Protein AF-A0A3D9AG77-F1 (afdb_monomer_lite)

Structure (mmCIF, N/CA/C/O backbone):
data_AF-A0A3D9AG77-F1
#
_entry.id   AF-A0A3D9AG77-F1
#
loop_
_atom_site.group_PDB
_atom_site.id
_atom_site.type_symbol
_atom_site.label_atom_id
_atom_site.label_alt_id
_atom_site.label_comp_id
_atom_site.label_asym_id
_atom_site.label_entity_id
_atom_site.label_seq_id
_atom_site.pdbx_PDB_ins_code
_atom_site.Cartn_x
_atom_site.Cartn_y
_atom_site.Cartn_z
_atom_site.occupancy
_atom_site.B_iso_or_equiv
_atom_site.auth_seq_id
_atom_site.auth_comp_id
_atom_site.auth_asym_id
_atom_site.auth_atom_id
_atom_site.pdbx_PDB_model_num
ATOM 1 N N . MET A 1 1 ? 15.780 1.663 -30.203 1.00 73.12 1 MET A N 1
ATOM 2 C CA . MET A 1 1 ? 15.214 2.857 -29.530 1.00 73.12 1 MET A CA 1
ATOM 3 C C . MET A 1 1 ? 15.333 2.741 -28.013 1.00 73.12 1 MET A C 1
ATOM 5 O O . MET A 1 1 ? 15.941 3.625 -27.434 1.00 73.12 1 MET A O 1
ATOM 9 N N . ILE A 1 2 ? 14.890 1.630 -27.404 1.00 80.00 2 ILE A N 1
ATOM 10 C CA . ILE A 1 2 ? 14.996 1.347 -25.954 1.00 80.00 2 ILE A CA 1
ATOM 11 C C . ILE A 1 2 ? 16.405 1.563 -25.381 1.00 80.00 2 ILE A C 1
ATOM 13 O O . ILE A 1 2 ? 16.544 2.285 -24.406 1.00 80.00 2 ILE A O 1
ATOM 17 N N . GLY A 1 3 ? 17.458 1.076 -26.048 1.00 83.81 3 GLY A N 1
ATOM 18 C CA . GLY A 1 3 ? 18.828 1.281 -25.558 1.00 83.81 3 GLY A CA 1
ATOM 19 C C . GLY A 1 3 ? 19.257 2.752 -25.415 1.00 83.81 3 GLY A C 1
ATOM 20 O O . GLY A 1 3 ? 20.146 3.046 -24.629 1.00 83.81 3 GLY A O 1
ATOM 21 N N . LYS A 1 4 ? 18.626 3.697 -26.134 1.00 87.19 4 LYS A N 1
ATOM 22 C CA . LYS A 1 4 ? 18.870 5.138 -25.921 1.00 87.19 4 LYS A CA 1
ATOM 23 C C . LYS A 1 4 ? 18.224 5.640 -24.624 1.00 87.19 4 LYS A C 1
ATOM 25 O O . LYS A 1 4 ? 18.772 6.535 -23.995 1.00 87.19 4 LYS A O 1
ATOM 30 N N . TYR A 1 5 ? 17.087 5.063 -24.228 1.00 88.44 5 TYR A N 1
ATOM 31 C CA . TYR A 1 5 ? 16.421 5.369 -22.959 1.00 88.44 5 TYR A CA 1
ATOM 32 C C . TYR A 1 5 ? 17.232 4.839 -21.776 1.00 88.44 5 TYR A C 1
ATOM 34 O O . TYR A 1 5 ? 17.466 5.571 -20.824 1.00 88.44 5 TYR A O 1
ATOM 42 N N . GLU A 1 6 ? 17.743 3.611 -21.878 1.00 81.50 6 GLU A N 1
ATOM 43 C CA . GLU A 1 6 ? 18.565 2.990 -20.828 1.00 81.50 6 GLU A CA 1
ATOM 44 C C . GLU A 1 6 ? 19.874 3.752 -20.568 1.00 81.50 6 GLU A C 1
ATOM 46 O O . GLU A 1 6 ? 20.354 3.789 -19.440 1.00 81.50 6 GLU A O 1
ATOM 51 N N . ARG A 1 7 ? 20.438 4.397 -21.599 1.00 87.69 7 ARG A N 1
ATOM 52 C CA . ARG A 1 7 ? 21.655 5.223 -21.491 1.00 87.69 7 ARG A CA 1
ATOM 53 C C . ARG A 1 7 ? 21.391 6.701 -21.187 1.00 87.69 7 ARG A C 1
ATOM 55 O O . ARG A 1 7 ? 22.334 7.484 -21.158 1.00 87.69 7 ARG A O 1
ATOM 62 N N . GLY A 1 8 ? 20.130 7.106 -21.013 1.00 82.06 8 GLY A N 1
ATOM 63 C CA . GLY A 1 8 ? 19.762 8.508 -20.774 1.00 82.06 8 GLY A CA 1
ATOM 64 C C . GLY A 1 8 ? 19.989 9.446 -21.970 1.00 82.06 8 GLY A C 1
ATOM 65 O O . GLY A 1 8 ? 19.886 10.659 -21.829 1.00 82.06 8 GLY A O 1
ATOM 66 N N . GLU A 1 9 ? 20.264 8.906 -23.160 1.00 89.62 9 GLU A N 1
ATOM 67 C CA . GLU A 1 9 ? 20.450 9.672 -24.404 1.00 89.62 9 GLU A CA 1
ATOM 68 C C . GLU A 1 9 ? 19.119 10.202 -24.966 1.00 89.62 9 GLU A C 1
ATOM 70 O O . GLU A 1 9 ? 19.101 11.045 -25.862 1.00 89.62 9 GLU A O 1
ATOM 75 N N . ALA A 1 10 ? 17.994 9.668 -24.484 1.00 88.12 10 ALA A N 1
ATOM 76 C CA . ALA A 1 10 ? 16.652 10.113 -24.824 1.00 88.12 10 ALA A CA 1
ATOM 77 C C . ALA A 1 10 ? 15.694 9.877 -23.650 1.00 88.12 10 ALA A C 1
ATOM 79 O O . ALA A 1 10 ? 15.829 8.897 -22.920 1.00 88.12 10 ALA A O 1
ATOM 80 N N . ILE A 1 11 ? 14.685 10.739 -23.515 1.00 86.75 11 ILE A N 1
ATOM 81 C CA . ILE A 1 11 ? 13.620 10.597 -22.515 1.00 86.75 11 ILE A CA 1
ATOM 82 C C . ILE A 1 11 ? 12.393 9.994 -23.213 1.00 86.75 11 ILE A C 1
ATOM 84 O O . ILE A 1 11 ? 11.959 10.535 -24.238 1.00 86.75 11 ILE A O 1
ATOM 88 N N . PRO A 1 12 ? 11.831 8.872 -22.728 1.00 90.44 12 PRO A N 1
ATOM 89 C CA . PRO A 1 12 ? 10.611 8.326 -23.304 1.00 90.44 12 PRO A CA 1
ATOM 90 C C . PRO A 1 12 ? 9.435 9.284 -23.072 1.00 90.44 12 PRO A C 1
ATOM 92 O O . PRO A 1 12 ? 9.289 9.867 -22.000 1.00 90.44 12 PRO A O 1
ATOM 95 N N . SER A 1 13 ? 8.550 9.413 -24.062 1.00 92.50 13 SER A N 1
ATOM 96 C CA . SER A 1 13 ? 7.230 10.023 -23.840 1.00 92.50 13 SER A CA 1
ATOM 97 C C . SER A 1 13 ? 6.436 9.217 -22.807 1.00 92.50 13 SER A C 1
ATOM 99 O O . SER A 1 13 ? 6.643 8.005 -22.708 1.00 92.50 13 SER A O 1
ATOM 101 N N . VAL A 1 14 ? 5.461 9.838 -22.138 1.00 89.94 14 VAL A N 1
ATOM 102 C CA . VAL A 1 14 ? 4.588 9.162 -21.156 1.00 89.94 14 VAL A CA 1
ATOM 103 C C . VAL A 1 14 ? 3.931 7.903 -21.738 1.00 89.94 14 VAL A C 1
ATOM 105 O O . VAL A 1 14 ? 3.965 6.853 -21.104 1.00 89.94 14 VAL A O 1
ATOM 108 N N . ASP A 1 15 ? 3.422 7.957 -22.973 1.00 92.94 15 ASP A N 1
ATOM 109 C CA . ASP A 1 15 ? 2.810 6.793 -23.634 1.00 92.94 15 ASP A CA 1
ATOM 110 C C . ASP A 1 15 ? 3.804 5.656 -23.900 1.00 92.94 15 ASP A C 1
ATOM 112 O O . ASP A 1 15 ? 3.473 4.479 -23.758 1.00 92.94 15 ASP A O 1
ATOM 116 N N . ALA A 1 16 ? 5.036 5.994 -24.286 1.00 92.56 16 ALA A N 1
ATOM 117 C CA . ALA A 1 16 ? 6.095 5.009 -24.488 1.00 92.56 16 ALA A CA 1
ATOM 118 C C . ALA A 1 16 ? 6.511 4.365 -23.159 1.00 92.56 16 ALA A C 1
ATOM 120 O O . ALA A 1 16 ? 6.625 3.145 -23.087 1.00 92.56 16 ALA A O 1
ATOM 121 N N . ALA A 1 17 ? 6.675 5.168 -22.106 1.00 91.06 17 ALA A N 1
ATOM 122 C CA . ALA A 1 17 ? 6.990 4.677 -20.771 1.00 91.06 17 ALA A CA 1
ATOM 123 C C . ALA A 1 17 ? 5.872 3.772 -20.228 1.00 91.06 17 ALA A C 1
ATOM 125 O O . ALA A 1 17 ? 6.161 2.694 -19.720 1.00 91.06 17 ALA A O 1
ATOM 126 N N . LYS A 1 18 ? 4.598 4.134 -20.433 1.00 91.19 18 LYS A N 1
ATOM 127 C CA . LYS A 1 18 ? 3.447 3.294 -20.077 1.00 91.19 18 LYS A CA 1
ATOM 128 C C . LYS A 1 18 ? 3.476 1.939 -20.787 1.00 91.19 18 LYS A C 1
ATOM 130 O O . LYS A 1 18 ? 3.376 0.913 -20.130 1.00 91.19 18 LYS A O 1
ATOM 135 N N . LYS A 1 19 ? 3.693 1.921 -22.108 1.00 92.69 19 LYS A N 1
ATOM 136 C CA . LYS A 1 19 ? 3.800 0.668 -22.881 1.00 92.69 19 LYS A CA 1
ATOM 137 C C . LYS A 1 19 ? 4.953 -0.218 -22.408 1.00 92.69 19 LYS A C 1
ATOM 139 O O . LYS A 1 19 ? 4.821 -1.437 -22.421 1.00 92.69 19 LYS A O 1
ATOM 144 N N . ILE A 1 20 ? 6.074 0.384 -22.006 1.00 90.44 20 ILE A N 1
ATOM 145 C CA . ILE A 1 20 ? 7.209 -0.342 -21.423 1.00 90.44 20 ILE A CA 1
ATOM 146 C C . ILE A 1 20 ? 6.814 -0.938 -20.065 1.00 90.44 20 ILE A C 1
ATOM 148 O O . ILE A 1 20 ? 7.066 -2.115 -19.835 1.00 90.44 20 ILE A O 1
ATOM 152 N N . ALA A 1 21 ? 6.154 -0.164 -19.199 1.00 88.50 21 ALA A N 1
ATOM 153 C CA . ALA A 1 21 ? 5.697 -0.628 -17.887 1.00 88.50 21 ALA A CA 1
ATOM 154 C C . ALA A 1 21 ? 4.706 -1.797 -18.019 1.00 88.50 21 ALA A C 1
ATOM 156 O O . ALA A 1 21 ? 4.910 -2.846 -17.411 1.00 88.50 21 ALA A O 1
ATOM 157 N N . ASP A 1 22 ? 3.709 -1.659 -18.898 1.00 89.12 22 ASP A N 1
ATOM 158 C CA . ASP A 1 22 ? 2.716 -2.697 -19.185 1.00 89.12 22 ASP A CA 1
ATOM 159 C C . ASP A 1 22 ? 3.378 -3.982 -19.716 1.00 89.12 22 ASP A C 1
ATOM 161 O O . ASP A 1 22 ? 3.044 -5.082 -19.276 1.00 89.12 22 ASP A O 1
ATOM 165 N N . ALA A 1 23 ? 4.353 -3.856 -20.627 1.00 88.94 23 ALA A N 1
ATOM 166 C CA . ALA A 1 23 ? 5.085 -4.995 -21.185 1.00 88.94 23 ALA A CA 1
ATOM 167 C C . ALA A 1 23 ? 5.968 -5.712 -20.149 1.00 88.94 23 ALA A C 1
ATOM 169 O O . ALA A 1 23 ? 6.161 -6.924 -20.240 1.00 88.94 23 ALA A O 1
ATOM 170 N N . LEU A 1 24 ? 6.498 -4.974 -19.171 1.00 83.06 24 LEU A N 1
ATOM 171 C CA . LEU A 1 24 ? 7.311 -5.507 -18.076 1.00 83.06 24 LEU A CA 1
ATOM 172 C C . LEU A 1 24 ? 6.470 -5.945 -16.865 1.00 83.06 24 LEU A C 1
ATOM 174 O O . LEU A 1 24 ? 7.011 -6.539 -15.935 1.00 83.06 24 LEU A O 1
ATOM 178 N N . GLY A 1 25 ? 5.159 -5.675 -16.865 1.00 78.38 25 GLY A N 1
ATOM 179 C CA . GLY A 1 25 ? 4.264 -5.976 -15.746 1.00 78.38 25 GLY A CA 1
ATOM 180 C C . GLY A 1 25 ? 4.569 -5.168 -14.481 1.00 78.38 25 GLY A C 1
ATOM 181 O O . GLY A 1 25 ? 4.287 -5.633 -13.377 1.00 78.38 25 GLY A O 1
ATOM 182 N N . VAL A 1 26 ? 5.160 -3.982 -14.633 1.00 81.00 26 VAL A N 1
ATOM 183 C CA . VAL A 1 26 ? 5.535 -3.074 -13.539 1.00 81.00 26 VAL A CA 1
ATOM 184 C C . VAL A 1 26 ? 4.776 -1.757 -13.653 1.00 81.00 26 VAL A C 1
ATOM 186 O O . VAL A 1 26 ? 4.188 -1.439 -14.686 1.00 81.00 26 VAL A O 1
ATOM 189 N N . SER A 1 27 ? 4.774 -0.971 -12.584 1.00 84.19 27 SER A N 1
ATOM 190 C CA . SER A 1 27 ? 4.131 0.336 -12.572 1.00 84.19 27 SER A CA 1
ATOM 191 C C . SER A 1 27 ? 5.010 1.418 -13.221 1.00 84.19 27 SER A C 1
ATOM 193 O O . SER A 1 27 ? 6.223 1.271 -13.363 1.00 84.19 27 SER A O 1
ATOM 195 N N . LEU A 1 28 ? 4.406 2.525 -13.659 1.00 85.50 28 LEU A N 1
ATOM 196 C CA . LEU A 1 28 ? 5.145 3.604 -14.327 1.00 85.50 28 LEU A CA 1
ATOM 197 C C . LEU A 1 28 ? 6.140 4.300 -13.380 1.00 85.50 28 LEU A C 1
ATOM 199 O O . LEU A 1 28 ? 7.232 4.672 -13.800 1.00 85.50 28 LEU A O 1
ATOM 203 N N . ASP A 1 29 ? 5.781 4.439 -12.104 1.00 80.81 29 ASP A N 1
ATOM 204 C CA . ASP A 1 29 ? 6.641 4.956 -11.036 1.00 80.81 29 ASP A CA 1
ATOM 205 C C . ASP A 1 29 ? 7.874 4.070 -10.794 1.00 80.81 29 ASP A C 1
ATOM 207 O O . ASP A 1 29 ? 8.954 4.598 -10.526 1.00 80.81 29 ASP A O 1
ATOM 211 N N . TYR A 1 30 ? 7.762 2.751 -10.997 1.00 80.44 30 TYR A N 1
ATOM 212 C CA . TYR A 1 30 ? 8.905 1.835 -10.944 1.00 80.44 30 TYR A CA 1
ATOM 213 C C . TYR A 1 30 ? 9.964 2.181 -12.005 1.00 80.44 30 TYR A C 1
ATOM 215 O O . TYR A 1 30 ? 11.158 2.161 -11.715 1.00 80.44 30 TYR A O 1
ATOM 223 N N . LEU A 1 31 ? 9.546 2.571 -13.218 1.00 81.94 31 LEU A N 1
ATOM 224 C CA . LEU A 1 31 ? 10.474 2.937 -14.297 1.00 81.94 31 LEU A CA 1
ATOM 225 C C . LEU A 1 31 ? 11.245 4.233 -14.029 1.00 81.94 31 LEU A C 1
ATOM 227 O O . LEU A 1 31 ? 12.350 4.401 -14.537 1.00 81.94 31 LEU A O 1
ATOM 231 N N . VAL A 1 32 ? 10.672 5.158 -13.257 1.00 78.81 32 VAL A N 1
ATOM 232 C CA . VAL A 1 32 ? 11.278 6.472 -12.974 1.00 78.81 32 VAL A CA 1
ATOM 233 C C . VAL A 1 32 ? 12.025 6.509 -11.638 1.00 78.81 32 VAL A C 1
ATOM 235 O O . VAL A 1 32 ? 12.385 7.585 -11.167 1.00 78.81 32 VAL A O 1
ATOM 238 N N . GLY A 1 33 ? 12.268 5.346 -11.022 1.00 69.44 33 GLY A N 1
ATOM 239 C CA . GLY A 1 33 ? 12.944 5.250 -9.725 1.00 69.44 33 GLY A CA 1
ATOM 240 C C . GLY A 1 33 ? 12.119 5.837 -8.578 1.00 69.44 33 GLY A C 1
ATOM 241 O O . GLY A 1 33 ? 12.681 6.245 -7.563 1.00 69.44 33 GLY A O 1
ATOM 242 N N . GLY A 1 34 ? 10.795 5.905 -8.757 1.00 57.78 34 GLY A N 1
ATOM 243 C CA . GLY A 1 34 ? 9.867 6.595 -7.871 1.00 57.78 34 GLY A CA 1
ATOM 244 C C . GLY A 1 34 ? 9.825 6.028 -6.462 1.00 57.78 34 GLY A C 1
ATOM 245 O O . GLY A 1 34 ? 9.550 6.790 -5.542 1.00 57.78 34 GLY A O 1
ATOM 246 N N . THR A 1 35 ? 10.153 4.752 -6.245 1.00 52.38 35 THR A N 1
ATOM 247 C CA . THR A 1 35 ? 10.100 4.175 -4.902 1.00 52.38 35 THR A CA 1
ATOM 248 C C . THR A 1 35 ? 10.974 2.934 -4.717 1.00 52.38 35 THR A C 1
ATOM 250 O O . THR A 1 35 ? 10.967 1.996 -5.509 1.00 52.38 35 THR A O 1
ATOM 253 N N . ASN A 1 36 ? 11.617 2.862 -3.548 1.00 53.12 36 ASN A N 1
ATOM 254 C CA . ASN A 1 36 ? 11.993 1.608 -2.883 1.00 53.12 36 ASN A CA 1
ATOM 255 C C . ASN A 1 36 ? 10.729 0.846 -2.409 1.00 53.12 36 ASN A C 1
ATOM 257 O O . ASN A 1 36 ? 10.664 0.401 -1.260 1.00 53.12 36 ASN A O 1
ATOM 261 N N . GLN A 1 37 ? 9.665 0.788 -3.220 1.00 55.41 37 GLN A N 1
ATOM 262 C CA . GLN A 1 37 ? 8.399 0.196 -2.799 1.00 55.41 37 GLN A CA 1
ATOM 263 C C . GLN A 1 37 ? 8.536 -1.318 -2.765 1.00 55.41 37 GLN A C 1
ATOM 265 O O . GLN A 1 37 ? 8.944 -1.958 -3.733 1.00 55.41 37 GLN A O 1
ATOM 270 N N . VAL A 1 38 ? 8.124 -1.884 -1.635 1.00 60.09 38 VAL A N 1
ATOM 271 C CA . VAL A 1 38 ? 7.720 -3.283 -1.534 1.00 60.09 38 VAL A CA 1
ATOM 272 C C . VAL A 1 38 ? 6.764 -3.564 -2.696 1.00 60.09 38 VAL A C 1
ATOM 274 O O . VAL A 1 38 ? 5.698 -2.951 -2.776 1.00 60.09 38 VAL A O 1
ATOM 277 N N . SER A 1 39 ? 7.155 -4.442 -3.620 1.00 65.56 39 SER A N 1
ATOM 278 C CA . SER A 1 39 ? 6.249 -4.893 -4.669 1.00 65.56 39 SER A CA 1
ATOM 279 C C . SER A 1 39 ? 5.163 -5.748 -4.021 1.00 65.56 39 SER A C 1
ATOM 281 O O . SER A 1 39 ? 5.438 -6.761 -3.376 1.00 65.56 39 SER A O 1
ATOM 283 N N . PHE A 1 40 ? 3.912 -5.313 -4.142 1.00 76.69 40 PHE A N 1
ATOM 284 C CA . PHE A 1 40 ? 2.777 -6.105 -3.690 1.00 76.69 40 PHE A CA 1
ATOM 285 C C . PHE A 1 40 ? 2.409 -7.106 -4.777 1.00 76.69 40 PHE A C 1
ATOM 287 O O . PHE A 1 40 ? 2.298 -6.751 -5.952 1.00 76.69 40 PHE A O 1
ATOM 294 N N . ASP A 1 41 ? 2.201 -8.363 -4.394 1.00 81.25 41 ASP A N 1
ATOM 295 C CA . ASP A 1 41 ? 1.652 -9.338 -5.324 1.00 81.25 41 ASP A CA 1
ATOM 296 C C . ASP A 1 41 ? 0.222 -8.940 -5.740 1.00 81.25 41 ASP A C 1
ATOM 298 O O . ASP A 1 41 ? -0.494 -8.224 -5.032 1.00 81.25 41 ASP A O 1
ATOM 302 N N . LYS A 1 42 ? -0.214 -9.441 -6.899 1.00 79.88 42 LYS A N 1
ATOM 303 C CA . LYS A 1 42 ? -1.534 -9.131 -7.460 1.00 79.88 42 LYS A CA 1
ATOM 304 C C . LYS A 1 42 ? -2.685 -9.436 -6.492 1.00 79.88 42 LYS A C 1
ATOM 306 O O . LYS A 1 42 ? -3.634 -8.665 -6.423 1.00 79.88 42 LYS A O 1
ATOM 311 N N . ARG A 1 43 ? -2.595 -10.522 -5.717 1.00 84.06 43 ARG A N 1
ATOM 312 C CA . ARG A 1 43 ? -3.652 -10.909 -4.769 1.00 84.06 43 ARG A CA 1
ATOM 313 C C . ARG A 1 43 ? -3.744 -9.917 -3.617 1.00 84.06 43 ARG A C 1
ATOM 315 O O . ARG A 1 43 ? -4.844 -9.621 -3.168 1.00 84.06 43 ARG A O 1
ATOM 322 N N . THR A 1 44 ? -2.611 -9.412 -3.140 1.00 86.31 44 THR A N 1
ATOM 323 C CA . THR A 1 44 ? -2.567 -8.375 -2.106 1.00 86.31 44 THR A CA 1
ATOM 324 C C . THR A 1 44 ? -3.237 -7.094 -2.601 1.00 86.31 44 THR A C 1
ATOM 326 O O . THR A 1 44 ? -4.076 -6.537 -1.896 1.00 86.31 44 THR A O 1
ATOM 329 N N . VAL A 1 45 ? -2.949 -6.675 -3.835 1.00 86.38 45 VAL A N 1
ATOM 330 C CA . VAL A 1 45 ? -3.600 -5.507 -4.451 1.00 86.38 45 VAL A CA 1
ATOM 331 C C . VAL A 1 45 ? -5.109 -5.714 -4.597 1.00 86.38 45 VAL A C 1
ATOM 333 O O . VAL A 1 45 ? -5.880 -4.830 -4.232 1.00 86.38 45 VAL A O 1
ATOM 336 N N . ASP A 1 46 ? -5.538 -6.874 -5.096 1.00 88.25 46 ASP A N 1
ATOM 337 C CA . ASP A 1 46 ? -6.959 -7.179 -5.291 1.00 88.25 46 ASP A CA 1
ATOM 338 C C . ASP A 1 46 ? -7.721 -7.191 -3.952 1.00 88.25 46 ASP A C 1
ATOM 340 O O . ASP A 1 46 ? -8.781 -6.583 -3.842 1.00 88.25 46 ASP A O 1
ATOM 344 N N . ARG A 1 47 ? -7.132 -7.752 -2.886 1.00 93.12 47 ARG A N 1
ATOM 345 C CA . ARG A 1 47 ? -7.720 -7.708 -1.533 1.00 93.12 47 ARG A CA 1
ATOM 346 C C . ARG A 1 47 ? -7.898 -6.289 -1.001 1.00 93.12 47 ARG A C 1
ATOM 348 O O . ARG A 1 47 ? -8.914 -6.015 -0.373 1.00 93.12 47 ARG A O 1
ATOM 355 N N . ILE A 1 48 ? -6.919 -5.405 -1.214 1.00 93.19 48 ILE A N 1
ATOM 356 C CA . ILE A 1 48 ? -7.040 -4.002 -0.790 1.00 93.19 48 ILE A CA 1
ATOM 357 C C . ILE A 1 48 ? -8.151 -3.313 -1.585 1.00 93.19 48 ILE A C 1
ATOM 359 O O . ILE A 1 48 ? -8.963 -2.613 -0.993 1.00 93.19 48 ILE A O 1
ATOM 363 N N . LYS A 1 49 ? -8.247 -3.556 -2.899 1.00 92.12 49 LYS A N 1
ATOM 364 C CA . LYS A 1 49 ? -9.347 -3.014 -3.712 1.00 92.12 49 LYS A CA 1
ATOM 365 C C . LYS A 1 49 ? -10.712 -3.457 -3.197 1.00 92.12 49 LYS A C 1
ATOM 367 O O . LYS A 1 49 ? -11.593 -2.614 -3.079 1.00 92.12 49 LYS A O 1
ATOM 372 N N . ASP A 1 50 ? -10.874 -4.736 -2.867 1.00 96.31 50 ASP A N 1
ATOM 373 C CA . ASP A 1 50 ? -12.129 -5.261 -2.320 1.00 96.31 50 ASP A CA 1
ATOM 374 C C . ASP A 1 50 ? -12.440 -4.659 -0.942 1.00 96.31 50 ASP A C 1
ATOM 376 O O . ASP A 1 50 ? -13.581 -4.286 -0.674 1.00 96.31 50 ASP A O 1
ATOM 380 N N . LEU A 1 51 ? -11.424 -4.500 -0.084 1.00 96.81 51 LEU A N 1
ATOM 381 C CA . LEU A 1 51 ? -11.552 -3.838 1.218 1.00 96.81 51 LEU A CA 1
ATOM 382 C C . LEU A 1 51 ? -12.065 -2.398 1.067 1.00 96.81 51 LEU A C 1
ATOM 384 O O . LEU A 1 51 ? -12.931 -1.974 1.832 1.00 96.81 51 LEU A O 1
ATOM 388 N N . GLU A 1 52 ? -11.585 -1.660 0.062 1.00 94.44 52 GLU A N 1
ATOM 389 C CA . GLU A 1 52 ? -12.039 -0.292 -0.211 1.00 94.44 52 GLU A CA 1
ATOM 390 C C . GLU A 1 52 ? -13.516 -0.202 -0.624 1.00 94.44 52 GLU A C 1
ATOM 392 O O . GLU A 1 52 ? -14.122 0.859 -0.471 1.00 94.44 52 GLU A O 1
ATOM 397 N N . GLN A 1 53 ? -14.106 -1.292 -1.123 1.00 96.69 53 GLN A N 1
ATOM 398 C CA . GLN A 1 53 ? -15.523 -1.348 -1.504 1.00 96.69 53 GLN A CA 1
ATOM 399 C C . GLN A 1 53 ? -16.453 -1.721 -0.340 1.00 96.69 53 GLN A C 1
ATOM 401 O O . GLN A 1 53 ? -17.670 -1.761 -0.519 1.00 96.69 53 GLN A O 1
ATOM 406 N N . LEU A 1 54 ? -15.913 -2.019 0.845 1.00 96.62 54 LEU A N 1
ATOM 407 C CA . LEU A 1 54 ? -16.718 -2.355 2.017 1.00 96.62 54 LEU A CA 1
ATOM 408 C C . LEU A 1 54 ? -17.412 -1.124 2.607 1.00 96.62 54 LEU A C 1
ATOM 410 O O . LEU A 1 54 ? -16.951 0.009 2.471 1.00 96.62 54 LEU A O 1
ATOM 414 N N . GLU A 1 55 ? -18.494 -1.375 3.347 1.00 97.88 55 GLU A N 1
ATOM 415 C CA . GLU A 1 55 ? -19.127 -0.364 4.194 1.00 97.88 55 GLU A CA 1
ATOM 416 C C . GLU A 1 55 ? -18.121 0.233 5.187 1.00 97.88 55 GLU A C 1
ATOM 418 O O . GLU A 1 55 ? -17.316 -0.490 5.784 1.00 97.88 55 GLU A O 1
ATOM 423 N N . GLU A 1 56 ? -18.222 1.541 5.423 1.00 96.88 56 GLU A N 1
ATOM 424 C CA . GLU A 1 56 ? -17.245 2.317 6.198 1.00 96.88 56 GLU A CA 1
ATOM 425 C C . GLU A 1 56 ? -16.948 1.712 7.580 1.00 96.88 56 GLU A C 1
ATOM 427 O O . GLU A 1 56 ? -15.797 1.606 7.995 1.00 96.88 56 GLU A O 1
ATOM 432 N N . SER A 1 57 ? -17.978 1.214 8.271 1.00 96.88 57 SER A N 1
ATOM 433 C CA . SER A 1 57 ? -17.822 0.589 9.592 1.00 96.88 57 SER A CA 1
ATOM 434 C C . SER A 1 57 ? -16.960 -0.682 9.558 1.00 96.88 57 SER A C 1
ATOM 436 O O . SER A 1 57 ? -16.137 -0.917 10.448 1.00 96.88 57 SER A O 1
ATOM 438 N N . LYS A 1 58 ? -17.116 -1.508 8.518 1.00 96.88 58 LYS A N 1
ATOM 439 C CA . LYS A 1 58 ? -16.354 -2.748 8.327 1.00 96.88 58 LYS A CA 1
ATOM 440 C C . LYS A 1 58 ? -14.943 -2.450 7.854 1.00 96.88 58 LYS A C 1
ATOM 442 O O . LYS A 1 58 ? -14.002 -3.062 8.356 1.00 96.88 58 LYS A O 1
ATOM 447 N N . LYS A 1 59 ? -14.807 -1.487 6.942 1.00 97.00 59 LYS A N 1
ATOM 448 C CA . LYS A 1 59 ? -13.522 -0.979 6.472 1.00 97.00 59 LYS A CA 1
ATOM 449 C C . LYS A 1 59 ? -12.667 -0.489 7.645 1.00 97.00 59 LYS A C 1
ATOM 451 O O . LYS A 1 59 ? -11.559 -0.987 7.829 1.00 97.00 59 LYS A O 1
ATOM 456 N N . GLN A 1 60 ? -13.218 0.384 8.492 1.00 97.38 60 GLN A N 1
ATOM 457 C CA . GLN A 1 60 ? -12.518 0.909 9.665 1.00 97.38 60 GLN A CA 1
ATOM 458 C C . GLN A 1 60 ? -12.083 -0.208 10.619 1.00 97.38 60 GLN A C 1
ATOM 460 O O . GLN A 1 60 ? -10.926 -0.260 11.024 1.00 97.38 60 GLN A O 1
ATOM 465 N N . THR A 1 61 ? -12.977 -1.162 10.901 1.00 97.69 61 THR A N 1
ATOM 466 C CA . THR A 1 61 ? -12.658 -2.316 11.758 1.00 97.69 61 THR A CA 1
ATOM 467 C C . THR A 1 61 ? -11.454 -3.110 11.230 1.00 97.69 61 THR A C 1
ATOM 469 O O . THR A 1 61 ? -10.613 -3.566 12.006 1.00 97.69 61 THR A O 1
ATOM 472 N N . LEU A 1 62 ? -11.357 -3.300 9.910 1.00 97.44 62 LEU A N 1
ATOM 473 C CA . LEU A 1 62 ? -10.245 -4.032 9.302 1.00 97.44 62 LEU A CA 1
ATOM 474 C C . LEU A 1 62 ? -8.935 -3.242 9.343 1.00 97.44 62 LEU A C 1
ATOM 476 O O . LEU A 1 62 ? -7.893 -3.847 9.597 1.00 97.44 62 LEU A O 1
ATOM 480 N N . TYR A 1 63 ? -8.968 -1.923 9.138 1.00 96.75 63 TYR A N 1
ATOM 481 C CA . TYR A 1 63 ? -7.766 -1.102 9.301 1.00 96.75 63 TYR A CA 1
ATOM 482 C C . TYR A 1 63 ? -7.254 -1.125 10.735 1.00 96.75 63 TYR A C 1
ATOM 484 O O . TYR A 1 63 ? -6.064 -1.358 10.939 1.00 96.75 63 TYR A O 1
ATOM 492 N N . ASP A 1 64 ? -8.143 -1.000 11.720 1.00 97.62 64 ASP A N 1
ATOM 493 C CA . ASP A 1 64 ? -7.761 -1.058 13.132 1.00 97.62 64 ASP A CA 1
ATOM 494 C C . ASP A 1 64 ? -7.062 -2.388 13.460 1.00 97.62 64 ASP A C 1
ATOM 496 O O . ASP A 1 64 ? -6.059 -2.430 14.183 1.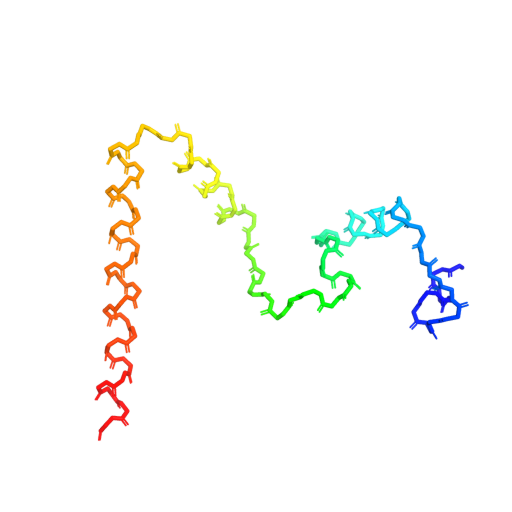00 97.62 64 ASP A O 1
ATOM 500 N N . LEU A 1 65 ? -7.556 -3.491 12.889 1.00 97.31 65 LEU A N 1
ATOM 501 C CA . LEU A 1 65 ? -6.951 -4.811 13.041 1.00 97.31 65 LEU A CA 1
ATOM 502 C C . LEU A 1 65 ? -5.555 -4.882 12.400 1.00 97.31 65 LEU A C 1
ATOM 504 O O . LEU A 1 65 ? -4.612 -5.343 13.048 1.00 97.31 65 LEU A O 1
ATOM 508 N N . ILE A 1 66 ? -5.409 -4.415 11.154 1.00 95.81 66 ILE A N 1
ATOM 509 C CA . ILE A 1 66 ? -4.120 -4.360 10.442 1.00 95.81 66 ILE A CA 1
ATOM 510 C C . ILE A 1 66 ? -3.103 -3.555 11.260 1.00 95.81 66 ILE A C 1
ATOM 512 O O . ILE A 1 66 ? -2.000 -4.041 11.535 1.00 95.81 66 ILE A O 1
ATOM 516 N N . ASP A 1 67 ? -3.492 -2.367 11.718 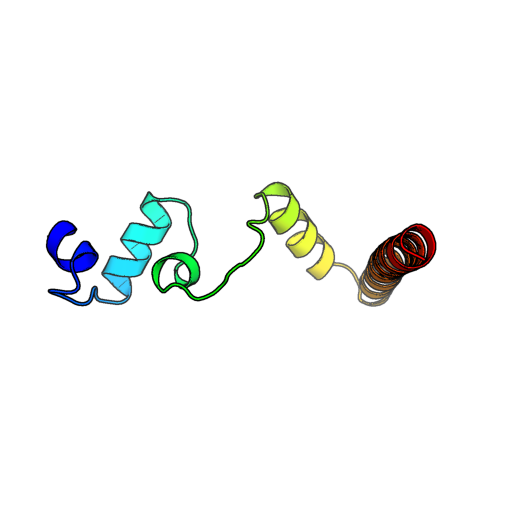1.00 95.31 67 ASP A N 1
ATOM 517 C CA . ASP A 1 67 ? -2.640 -1.477 12.502 1.00 95.31 67 ASP A CA 1
ATOM 518 C C . ASP A 1 67 ? -2.234 -2.090 13.840 1.00 95.31 67 ASP A C 1
ATOM 520 O O . ASP A 1 67 ? -1.077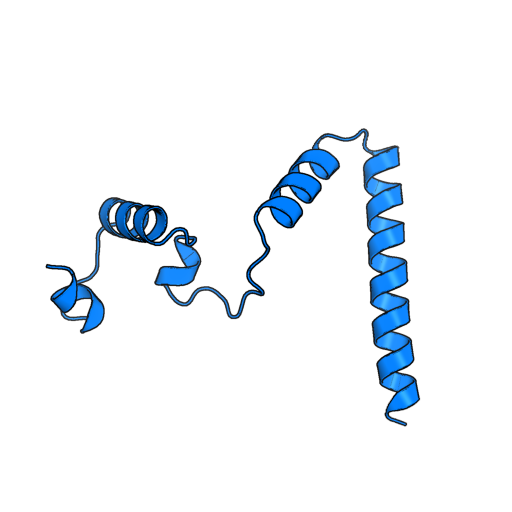 -1.968 14.258 1.00 95.31 67 ASP A O 1
ATOM 524 N N . THR A 1 68 ? -3.154 -2.801 14.493 1.00 97.19 68 THR A N 1
ATOM 525 C CA . THR A 1 68 ? -2.883 -3.506 15.748 1.00 97.19 68 THR A CA 1
ATOM 526 C C . THR A 1 68 ? -1.783 -4.550 15.564 1.00 97.19 68 THR A C 1
ATOM 528 O O . THR A 1 68 ? -0.802 -4.543 16.312 1.00 97.19 68 THR A O 1
ATOM 531 N N . TYR A 1 69 ? -1.878 -5.401 14.537 1.00 96.19 69 TYR A N 1
ATOM 532 C CA . TYR A 1 69 ? -0.861 -6.425 14.275 1.00 96.19 69 TYR A CA 1
ATOM 533 C C . TYR A 1 69 ? 0.487 -5.835 13.843 1.00 96.19 69 TYR A C 1
ATOM 535 O O . TYR A 1 69 ? 1.541 -6.322 14.268 1.00 96.19 69 TYR A O 1
ATOM 543 N N . ILE A 1 70 ? 0.483 -4.775 13.027 1.00 95.00 70 ILE A N 1
ATOM 544 C CA . ILE A 1 70 ? 1.716 -4.085 12.618 1.00 95.00 70 ILE A CA 1
ATOM 545 C C . ILE A 1 70 ? 2.407 -3.475 13.838 1.00 95.00 70 ILE A C 1
ATOM 547 O O . ILE A 1 70 ? 3.623 -3.632 13.996 1.00 95.00 70 ILE A O 1
ATOM 551 N N . ARG A 1 71 ? 1.647 -2.794 14.705 1.00 94.00 71 ARG A N 1
ATOM 552 C CA . ARG A 1 71 ? 2.160 -2.192 15.940 1.00 94.00 71 ARG A CA 1
ATOM 553 C C . ARG A 1 71 ? 2.789 -3.251 16.829 1.00 94.00 71 ARG A C 1
ATOM 555 O O . ARG A 1 71 ? 3.958 -3.134 17.167 1.00 94.00 71 ARG A O 1
ATOM 562 N N . ASP A 1 72 ? 2.046 -4.306 17.125 1.00 93.75 72 ASP A N 1
ATOM 563 C CA . ASP A 1 72 ? 2.483 -5.415 17.966 1.00 93.75 72 ASP A CA 1
ATOM 564 C C . ASP A 1 72 ? 3.760 -6.095 17.419 1.00 93.75 72 ASP A C 1
ATOM 566 O O . ASP A 1 72 ? 4.716 -6.351 18.153 1.00 93.75 72 ASP A O 1
ATOM 570 N N . CYS A 1 73 ? 3.863 -6.285 16.097 1.00 92.75 73 CYS A N 1
ATOM 571 C CA . CYS A 1 73 ? 5.087 -6.781 15.461 1.00 92.75 73 CYS A CA 1
ATOM 572 C C . CYS A 1 73 ? 6.286 -5.832 15.640 1.00 92.75 73 CYS A C 1
ATOM 574 O O . CYS A 1 73 ? 7.376 -6.287 15.996 1.00 92.75 73 CYS A O 1
ATOM 576 N N . LYS A 1 74 ? 6.103 -4.524 15.413 1.00 90.69 74 LYS A N 1
ATOM 577 C CA . LYS A 1 74 ? 7.162 -3.518 15.604 1.00 90.69 74 LYS A CA 1
ATOM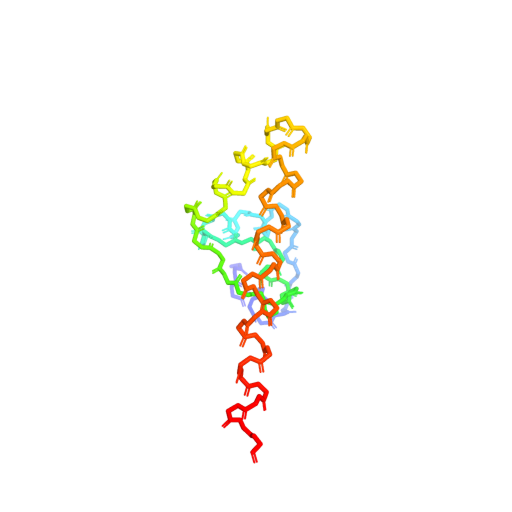 578 C C . LYS A 1 74 ? 7.617 -3.470 17.061 1.00 90.69 74 LYS A C 1
ATOM 580 O O . LYS A 1 74 ? 8.812 -3.539 17.322 1.00 90.69 74 LYS A O 1
ATOM 585 N N . THR A 1 75 ? 6.666 -3.437 17.989 1.00 88.88 75 THR A N 1
ATOM 586 C CA . THR A 1 75 ? 6.909 -3.406 19.430 1.00 88.88 75 THR A CA 1
ATOM 587 C C . THR A 1 75 ? 7.715 -4.623 19.888 1.00 88.88 75 THR A C 1
ATOM 589 O O . THR A 1 75 ? 8.748 -4.457 20.532 1.00 88.88 75 THR A O 1
ATOM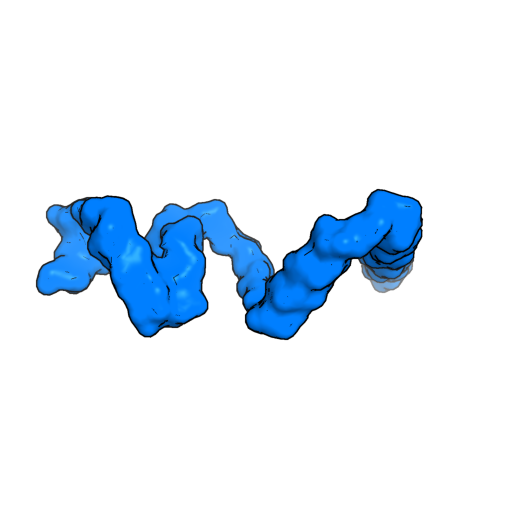 592 N N . ARG A 1 76 ? 7.331 -5.842 19.481 1.00 85.38 76 ARG A N 1
ATOM 593 C CA . ARG A 1 76 ? 8.111 -7.057 19.776 1.00 85.38 76 ARG A CA 1
ATOM 594 C C . ARG A 1 76 ? 9.537 -7.003 19.237 1.00 85.38 76 ARG A C 1
ATOM 596 O O . ARG A 1 76 ? 10.455 -7.401 19.941 1.00 85.38 76 ARG A O 1
ATOM 603 N N . LYS A 1 77 ? 9.737 -6.517 18.007 1.00 80.12 77 LYS A N 1
ATOM 604 C CA . LYS A 1 77 ? 11.082 -6.388 17.419 1.00 80.12 77 LYS A CA 1
ATOM 605 C C . LYS A 1 77 ? 11.960 -5.407 18.195 1.00 80.12 77 LYS A C 1
ATOM 607 O O . LYS A 1 77 ? 13.149 -5.656 18.337 1.00 80.12 77 LYS A O 1
ATOM 612 N N . THR A 1 78 ? 11.387 -4.321 18.708 1.00 77.25 78 THR A N 1
ATOM 613 C CA . THR A 1 78 ? 12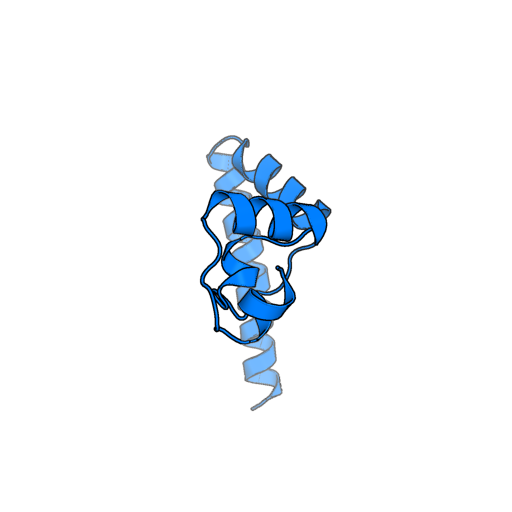.110 -3.361 19.551 1.00 77.25 78 THR A CA 1
ATOM 614 C C . THR A 1 78 ? 12.520 -3.978 20.889 1.00 77.25 78 THR A C 1
ATOM 616 O O . THR A 1 78 ? 13.658 -3.795 21.299 1.00 77.25 78 THR A O 1
ATOM 619 N N . PHE A 1 79 ? 11.642 -4.751 21.536 1.00 68.38 79 PHE A N 1
ATOM 620 C CA . PHE A 1 79 ? 11.958 -5.415 22.808 1.00 68.38 79 PHE A CA 1
ATOM 621 C C . PHE A 1 79 ? 12.872 -6.637 22.673 1.00 68.38 79 PHE A C 1
ATOM 623 O O . PHE A 1 79 ? 13.592 -6.945 23.609 1.00 68.38 79 PHE A O 1
ATOM 630 N N . ALA A 1 80 ? 12.865 -7.325 21.530 1.00 64.62 80 ALA A N 1
ATOM 631 C CA . ALA A 1 80 ? 13.783 -8.434 21.259 1.00 64.62 80 ALA A CA 1
ATOM 632 C C . ALA A 1 80 ? 15.219 -7.975 20.927 1.00 64.62 80 ALA A C 1
ATOM 634 O O . ALA A 1 80 ? 16.130 -8.796 20.929 1.00 64.62 80 ALA A O 1
ATOM 635 N N . ASN A 1 81 ? 15.405 -6.686 20.621 1.00 55.38 81 ASN A N 1
ATOM 636 C CA . ASN A 1 81 ? 16.696 -6.069 20.300 1.00 55.38 81 ASN A CA 1
ATOM 637 C C . ASN A 1 81 ? 17.227 -5.158 21.432 1.00 55.38 81 ASN A C 1
ATOM 639 O O . ASN A 1 81 ? 18.178 -4.409 21.199 1.00 55.38 81 ASN A O 1
ATOM 643 N N . LEU A 1 82 ? 16.597 -5.191 22.613 1.00 53.12 82 LEU A N 1
ATOM 644 C CA . LEU A 1 82 ? 17.065 -4.587 23.869 1.00 53.12 82 LEU A CA 1
ATOM 645 C C . LEU A 1 82 ? 17.689 -5.672 24.750 1.00 53.12 82 LEU A C 1
ATOM 647 O O . LEU A 1 82 ? 18.703 -5.359 25.408 1.00 53.12 82 LEU A O 1
#

pLDDT: mean 85.39, std 12.04, range [52.38, 97.88]

Secondary structure (DSSP, 8-state):
-HHHHHTTSSPPPHHHHHHHHHHHT--HHHHTT-----PPPHHHHHHHHHHHTS-HHHHHHHHHHHHHHHHHHHHHHHHHT-

Radius of gyration: 19.32 Å; chains: 1; bounding box: 41×22×53 Å

Foldseek 3Di:
DVVCCVVVVDPDDPVRLCVVCVVVVHDSCVVVVNDPDDDDDPVRVVVVVVLVVDDPVSSVVVVVVVVVVVVVVVVVVVVVVD

Sequence (82 aa):
MIGKYERGEAIPSVDAAKKIADALGVSLDYLVGGTNQVSFDKRTVDRIKDLEQLEESKKQTLYDLIDTYIRDCKTRKTFANL